Protein AF-A0A6A6HI41-F1 (afdb_monomer_lite)

pLDDT: mean 92.35, std 11.62, range [50.59, 98.5]

Foldseek 3Di:
DQADEQDPPQCPHDHPDDASLVCLLVVQCCQAPPNDPVHDTYAYEYEYDDDALVSQVSSVVSPHPYYDDDPCQVVLCVPPNPVSNVVSVVVRVVRNVVVVVVD

InterPro domains:
  IPR000262 FMN-dependent dehydrogenase [PF01070] (1-103)
  IPR008259 FMN-dependent alpha-hydroxy acid dehydrogenase, active site [PS00557] (7-13)
  IPR013785 Aldolase-type TIM barrel [G3DSA:3.20.20.70] (1-103)
  IPR037396 FMN hydroxy acid dehydrogenase domain [PS51349] (1-103)

Structure (mmCIF, N/CA/C/O backbone):
data_AF-A0A6A6HI41-F1
#
_entry.id   AF-A0A6A6HI41-F1
#
loop_
_atom_site.group_PDB
_atom_site.id
_atom_site.type_symbol
_atom_site.label_atom_id
_atom_site.label_alt_id
_atom_site.label_comp_id
_atom_site.label_asym_id
_atom_site.label_entity_id
_atom_site.label_seq_id
_atom_site.pdbx_PDB_ins_code
_atom_site.Cartn_x
_atom_site.Cartn_y
_atom_site.Cartn_z
_atom_site.occupancy
_atom_site.B_iso_or_equiv
_atom_site.auth_seq_id
_atom_site.auth_comp_id
_atom_site.auth_asym_id
_atom_site.auth_atom_id
_atom_site.pdbx_PDB_model_num
ATOM 1 N N . MET A 1 1 ? 7.697 -3.872 19.593 1.00 77.00 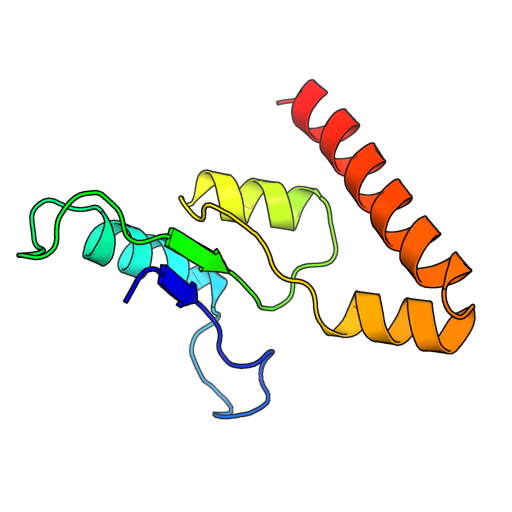1 MET A N 1
ATOM 2 C CA . MET A 1 1 ? 7.115 -4.270 18.296 1.00 77.00 1 MET A CA 1
ATOM 3 C C . MET A 1 1 ? 6.214 -3.131 17.932 1.00 77.00 1 MET A C 1
ATOM 5 O O . MET A 1 1 ? 5.294 -2.859 18.693 1.00 77.00 1 MET A O 1
ATOM 9 N N . ASP A 1 2 ? 6.536 -2.472 16.829 1.00 86.25 2 ASP A N 1
ATOM 10 C CA . ASP A 1 2 ? 6.094 -1.092 16.600 1.00 86.25 2 ASP A CA 1
ATOM 11 C C . ASP A 1 2 ? 5.067 -1.011 15.464 1.00 86.25 2 ASP A C 1
ATOM 13 O O . ASP A 1 2 ? 4.416 0.009 15.264 1.00 86.25 2 ASP A O 1
ATOM 17 N N . GLY A 1 3 ? 4.875 -2.115 14.741 1.00 89.25 3 GLY A N 1
ATOM 18 C CA . GLY A 1 3 ? 3.903 -2.221 13.670 1.00 89.25 3 GLY A CA 1
ATOM 19 C C . GLY A 1 3 ? 3.784 -3.628 13.104 1.00 89.25 3 GLY A C 1
ATOM 20 O O . GLY A 1 3 ? 4.580 -4.514 13.422 1.00 89.25 3 GLY A O 1
ATOM 21 N N . ILE A 1 4 ? 2.783 -3.805 12.250 1.00 92.75 4 ILE A N 1
ATOM 22 C CA . ILE A 1 4 ? 2.519 -5.002 11.454 1.00 92.75 4 ILE A CA 1
ATOM 23 C C . ILE A 1 4 ? 2.320 -4.619 9.988 1.00 92.75 4 ILE A C 1
ATOM 25 O O . ILE A 1 4 ? 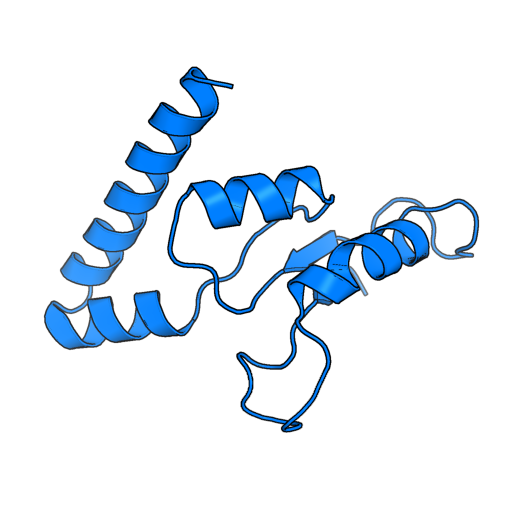1.873 -3.515 9.681 1.00 92.75 4 ILE A O 1
ATOM 29 N N . VAL A 1 5 ? 2.614 -5.554 9.086 1.00 97.19 5 VAL A N 1
ATOM 30 C CA . VAL A 1 5 ? 2.260 -5.447 7.668 1.00 97.19 5 VAL A CA 1
ATOM 31 C C . VAL A 1 5 ? 1.202 -6.502 7.367 1.00 97.19 5 VAL A C 1
ATOM 33 O O . VAL A 1 5 ? 1.457 -7.693 7.546 1.00 97.19 5 VAL A O 1
ATOM 36 N N . VAL A 1 6 ? 0.026 -6.083 6.905 1.00 97.69 6 VAL A N 1
ATOM 37 C CA . VAL A 1 6 ? -0.996 -6.997 6.384 1.00 97.69 6 VAL A CA 1
ATOM 38 C C . VAL A 1 6 ? -0.578 -7.399 4.975 1.00 97.69 6 VAL A C 1
ATOM 40 O O . VAL A 1 6 ? -0.603 -6.579 4.061 1.00 97.69 6 VAL A O 1
ATOM 43 N N . SER A 1 7 ? -0.118 -8.642 4.826 1.00 98.31 7 SER A N 1
ATOM 44 C CA . SER A 1 7 ? 0.499 -9.149 3.599 1.00 98.31 7 SER A CA 1
ATOM 45 C C . SER A 1 7 ? 0.385 -10.669 3.512 1.00 98.31 7 SER A C 1
ATOM 47 O O . SER A 1 7 ? 0.512 -11.371 4.512 1.00 98.31 7 SER A O 1
ATOM 49 N N . ASN A 1 8 ? 0.227 -11.187 2.295 1.00 97.38 8 ASN A N 1
ATOM 50 C CA . ASN A 1 8 ? 0.449 -12.598 1.956 1.00 97.38 8 ASN A CA 1
ATOM 51 C C . ASN A 1 8 ? 1.702 -12.786 1.069 1.00 97.38 8 ASN A C 1
ATOM 53 O O . ASN A 1 8 ? 1.810 -13.731 0.281 1.00 97.38 8 ASN A O 1
ATOM 57 N N . HIS A 1 9 ? 2.653 -11.853 1.183 1.00 97.81 9 HIS A N 1
ATOM 58 C CA . HIS A 1 9 ? 3.888 -11.771 0.406 1.00 97.81 9 HIS A CA 1
ATOM 59 C C . HIS A 1 9 ? 3.648 -11.630 -1.106 1.00 97.81 9 HIS A C 1
ATOM 61 O O . HIS A 1 9 ? 4.360 -12.201 -1.938 1.00 97.81 9 HIS A O 1
ATOM 67 N N . GLY A 1 10 ? 2.593 -10.901 -1.476 1.00 96.06 10 GLY A N 1
ATOM 68 C CA . GLY A 1 10 ? 2.177 -10.735 -2.866 1.00 96.06 10 GLY A CA 1
ATOM 69 C C . GLY A 1 10 ? 1.731 -12.038 -3.537 1.00 96.06 10 GLY A C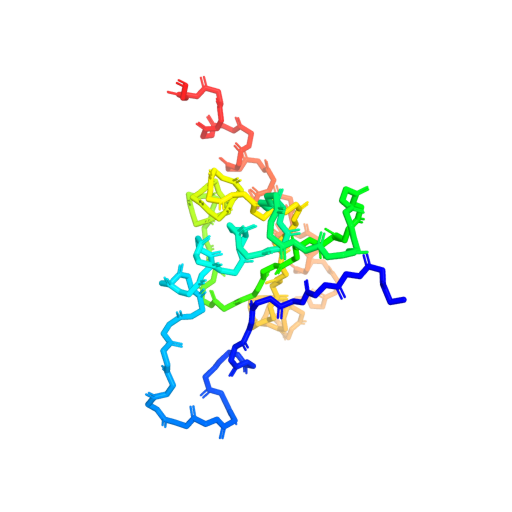 1
ATOM 70 O O . GLY A 1 10 ? 1.949 -12.179 -4.744 1.00 96.06 10 GLY A O 1
ATOM 71 N N . GLY A 1 11 ? 1.143 -12.958 -2.765 1.00 96.88 11 GLY A N 1
ATOM 72 C CA . GLY A 1 11 ? 0.631 -14.253 -3.221 1.00 96.88 11 GLY A CA 1
ATOM 73 C C . GLY A 1 11 ? 1.719 -15.296 -3.485 1.00 96.88 11 GLY A C 1
ATOM 74 O O . GLY A 1 11 ? 1.585 -16.095 -4.403 1.00 96.88 11 GLY A O 1
ATOM 75 N N . ARG A 1 12 ? 2.842 -15.244 -2.755 1.00 97.31 12 ARG A N 1
ATOM 76 C CA . ARG A 1 12 ? 4.043 -16.057 -3.049 1.00 97.31 12 ARG A CA 1
ATOM 77 C C . ARG A 1 12 ? 4.433 -17.051 -1.957 1.00 97.31 12 ARG A C 1
ATOM 79 O O . ARG A 1 12 ? 5.437 -17.735 -2.120 1.00 97.31 12 ARG A O 1
ATOM 86 N N . GLN A 1 13 ? 3.704 -17.086 -0.844 1.00 97.00 13 GLN A N 1
ATOM 87 C CA . GLN A 1 13 ? 4.015 -17.969 0.286 1.00 97.00 13 GLN A CA 1
ATOM 88 C C . GLN A 1 13 ? 2.977 -19.083 0.408 1.00 97.00 13 GLN A C 1
ATOM 90 O O . GLN A 1 13 ? 3.274 -20.231 0.100 1.00 97.00 13 GLN A O 1
ATOM 95 N N . VAL A 1 14 ? 1.749 -18.743 0.801 1.00 97.25 14 VAL A N 1
ATOM 96 C CA . VAL A 1 14 ? 0.640 -19.700 0.893 1.00 97.25 14 VAL A CA 1
ATOM 97 C C . VAL A 1 14 ? -0.330 -19.424 -0.248 1.00 97.25 14 VAL A C 1
ATOM 99 O O . VAL A 1 14 ? -0.980 -18.379 -0.269 1.00 97.25 14 VAL A O 1
ATOM 102 N N . ASP A 1 15 ? -0.398 -20.346 -1.206 1.00 96.62 15 ASP A N 1
ATOM 103 C CA . ASP A 1 15 ? -1.374 -20.274 -2.292 1.00 96.62 15 ASP A CA 1
ATOM 104 C C . ASP A 1 15 ? -2.792 -20.532 -1.758 1.00 96.62 15 ASP A C 1
ATOM 106 O O . ASP A 1 15 ? -2.990 -21.343 -0.851 1.00 96.62 15 ASP A O 1
ATOM 110 N N . GLY A 1 16 ? -3.772 -19.790 -2.274 1.00 95.38 16 GLY A N 1
ATOM 111 C CA . GLY A 1 16 ? -5.140 -19.782 -1.744 1.00 95.38 16 GLY A CA 1
ATOM 112 C C . GLY A 1 16 ? -5.325 -19.053 -0.403 1.00 95.38 16 GLY A C 1
ATOM 113 O O . GLY A 1 16 ? -6.404 -19.135 0.181 1.00 95.38 16 GLY A O 1
ATOM 114 N N . ALA A 1 17 ? -4.313 -18.332 0.098 1.00 96.50 17 ALA A N 1
ATOM 115 C CA . ALA A 1 17 ? -4.489 -17.442 1.246 1.00 96.50 17 ALA A CA 1
ATOM 116 C C . ALA A 1 17 ? -5.527 -16.343 0.954 1.00 96.50 17 ALA A C 1
ATOM 118 O O . ALA A 1 17 ? -5.670 -15.897 -0.186 1.00 96.50 17 ALA A O 1
ATOM 119 N N . ILE A 1 18 ? -6.204 -15.864 2.005 1.00 96.81 18 ILE A N 1
ATOM 120 C CA . ILE A 1 18 ? -7.125 -14.725 1.911 1.00 96.81 18 ILE A CA 1
ATOM 121 C C . ILE A 1 18 ? -6.431 -13.508 1.278 1.00 96.81 18 ILE A C 1
ATOM 123 O O . ILE A 1 18 ? -5.228 -13.274 1.472 1.00 96.81 18 ILE A O 1
ATOM 127 N N . GLY A 1 19 ? -7.191 -12.730 0.504 1.00 96.94 19 GLY A N 1
ATOM 128 C CA . GLY A 1 19 ? -6.724 -11.458 -0.023 1.00 96.94 19 GLY A CA 1
ATOM 129 C C . GLY A 1 19 ? -6.326 -10.532 1.122 1.00 96.94 19 GLY A C 1
ATOM 130 O O . GLY A 1 19 ? -7.081 -10.340 2.072 1.00 96.94 19 GLY A O 1
ATOM 131 N N . SER A 1 20 ? -5.133 -9.937 1.048 1.00 97.81 20 SER A N 1
ATOM 132 C CA . SER A 1 20 ? -4.656 -9.058 2.123 1.00 97.81 20 SER A CA 1
ATOM 133 C C . SER A 1 20 ? -5.611 -7.887 2.370 1.00 97.81 20 SER A C 1
ATOM 135 O O . SER A 1 20 ? -5.776 -7.487 3.518 1.00 97.81 20 SER A O 1
ATOM 137 N N . LEU A 1 21 ? -6.265 -7.363 1.322 1.00 97.69 21 LEU A N 1
ATOM 138 C CA . LEU A 1 21 ? -7.244 -6.274 1.445 1.00 97.69 21 LEU A CA 1
ATOM 139 C C . LEU A 1 21 ? -8.511 -6.718 2.183 1.00 97.69 21 LEU A C 1
ATOM 141 O O . LEU A 1 21 ? -9.019 -5.959 2.999 1.00 97.69 21 LEU A O 1
ATOM 145 N N . ASP A 1 22 ? -8.977 -7.946 1.945 1.00 97.31 22 ASP A N 1
ATOM 146 C CA . ASP A 1 22 ? -10.162 -8.501 2.612 1.00 97.31 22 ASP A CA 1
ATOM 147 C C . ASP A 1 22 ? -9.921 -8.678 4.118 1.00 97.31 22 ASP A C 1
ATOM 149 O O . ASP A 1 22 ? -10.824 -8.489 4.927 1.00 97.31 22 ASP A O 1
ATOM 153 N N . MET A 1 23 ? -8.681 -9.000 4.498 1.00 96.94 23 MET A N 1
ATOM 154 C CA . MET A 1 23 ? -8.275 -9.193 5.892 1.00 96.94 23 MET A CA 1
ATOM 155 C C . MET A 1 23 ? -7.954 -7.876 6.624 1.00 96.94 23 MET A C 1
ATOM 157 O O . MET A 1 23 ? -7.937 -7.832 7.855 1.00 96.94 23 MET A O 1
ATOM 161 N N . LEU A 1 24 ? -7.676 -6.794 5.888 1.00 96.75 24 LEU A N 1
ATOM 162 C CA . LEU A 1 24 ? -7.212 -5.527 6.457 1.00 96.75 24 LEU A CA 1
ATOM 163 C C . LEU A 1 24 ? -8.172 -4.936 7.510 1.00 96.75 24 LEU A C 1
ATOM 165 O O . LEU A 1 24 ? -7.674 -4.598 8.585 1.00 96.75 24 LEU A O 1
ATOM 169 N N . PRO A 1 25 ? -9.500 -4.834 7.284 1.00 94.62 25 PRO A N 1
ATOM 170 C CA . PRO A 1 25 ? -10.408 -4.222 8.256 1.00 94.62 25 PRO A CA 1
ATOM 171 C C . PRO A 1 25 ? -10.428 -4.970 9.589 1.00 94.62 25 PRO A C 1
ATOM 173 O O . PRO A 1 25 ? -10.297 -4.358 10.643 1.00 94.62 25 PRO A O 1
ATOM 176 N N . GLU A 1 26 ? -10.491 -6.303 9.552 1.00 93.81 26 GLU A N 1
ATOM 177 C CA . GLU A 1 26 ? -10.498 -7.127 10.763 1.00 93.81 26 GLU A CA 1
ATOM 178 C C . GLU A 1 26 ? -9.169 -7.019 11.528 1.00 93.81 26 GLU A C 1
ATOM 180 O O . GLU A 1 26 ? -9.158 -6.954 12.758 1.00 93.81 26 GLU A O 1
ATOM 185 N N . VAL A 1 27 ? -8.037 -6.928 10.820 1.00 92.31 27 VAL A N 1
ATOM 186 C CA . VAL A 1 27 ? -6.739 -6.684 11.461 1.00 92.31 27 VAL A CA 1
ATOM 187 C C . VAL A 1 27 ? -6.684 -5.294 12.097 1.00 92.31 27 VAL A C 1
ATOM 189 O O . VAL A 1 27 ? -6.214 -5.165 13.226 1.00 92.31 27 VAL A O 1
ATOM 192 N N . VAL A 1 28 ? -7.167 -4.260 11.407 1.00 91.50 28 VAL A N 1
ATOM 193 C CA . VAL A 1 28 ? -7.218 -2.890 11.936 1.00 91.50 28 VAL A CA 1
ATOM 194 C C . VAL A 1 28 ? -8.101 -2.824 13.179 1.00 91.50 28 VAL A C 1
ATOM 196 O O . VAL A 1 28 ? -7.653 -2.294 14.196 1.00 91.50 28 VAL A O 1
ATOM 199 N N . ASP A 1 29 ? -9.296 -3.412 13.140 1.00 89.56 29 ASP A N 1
ATOM 200 C CA . ASP A 1 29 ? -10.218 -3.482 14.278 1.00 89.56 29 ASP A CA 1
ATOM 201 C C . ASP A 1 29 ? -9.608 -4.245 15.455 1.00 89.56 29 ASP A C 1
ATOM 203 O O . ASP A 1 29 ? -9.755 -3.850 16.614 1.00 89.56 29 ASP A O 1
ATOM 207 N N . CYS A 1 30 ? -8.883 -5.329 15.170 1.00 87.62 30 CYS A N 1
ATOM 208 C CA . CYS A 1 30 ? -8.183 -6.099 16.186 1.00 87.62 30 CYS A CA 1
ATOM 209 C C . CYS A 1 30 ? -7.050 -5.292 16.827 1.00 87.62 30 CYS A C 1
ATOM 211 O O . CYS A 1 30 ? -6.907 -5.343 18.041 1.00 87.62 30 CYS A O 1
ATOM 213 N N . VAL A 1 31 ? -6.267 -4.538 16.049 1.00 84.06 31 VAL A N 1
ATOM 214 C CA . VAL A 1 31 ? -5.090 -3.797 16.539 1.00 84.06 31 VAL A CA 1
ATOM 215 C C . VAL A 1 31 ? -5.459 -2.477 17.215 1.00 84.06 31 VAL A C 1
ATOM 217 O O . VAL A 1 31 ? -4.874 -2.144 18.245 1.00 84.06 31 VAL A O 1
ATOM 220 N N . LYS A 1 32 ? -6.402 -1.722 16.644 1.00 75.44 32 LYS A N 1
ATOM 221 C CA . LYS A 1 32 ? -6.793 -0.380 17.109 1.00 75.44 32 LYS A CA 1
ATOM 222 C C . LYS A 1 32 ? -8.033 -0.381 18.002 1.00 75.44 32 LYS A C 1
ATOM 224 O O . LYS A 1 32 ? -8.318 0.625 18.642 1.00 75.44 32 LYS A O 1
ATOM 229 N N . GLY A 1 33 ? -8.792 -1.474 18.034 1.00 67.69 33 GLY A N 1
ATOM 230 C CA . GLY A 1 33 ? -9.977 -1.588 18.873 1.00 67.69 33 GLY A CA 1
ATOM 231 C C . GLY A 1 33 ? -9.648 -1.767 20.363 1.00 67.69 33 GLY A C 1
ATOM 232 O O . GLY A 1 33 ? -8.538 -2.161 20.728 1.00 67.69 33 GLY A O 1
ATOM 233 N N . PRO A 1 34 ? -10.646 -1.596 21.250 1.00 58.06 34 PRO A N 1
ATOM 234 C CA . PRO A 1 34 ? -10.495 -1.673 22.713 1.00 58.06 34 PRO A CA 1
ATOM 235 C C . PRO A 1 34 ? -10.118 -3.071 23.243 1.00 58.06 34 PRO A C 1
ATOM 237 O O . PRO A 1 34 ? -10.061 -3.288 24.450 1.00 58.06 34 PRO A O 1
ATOM 240 N N . LYS A 1 35 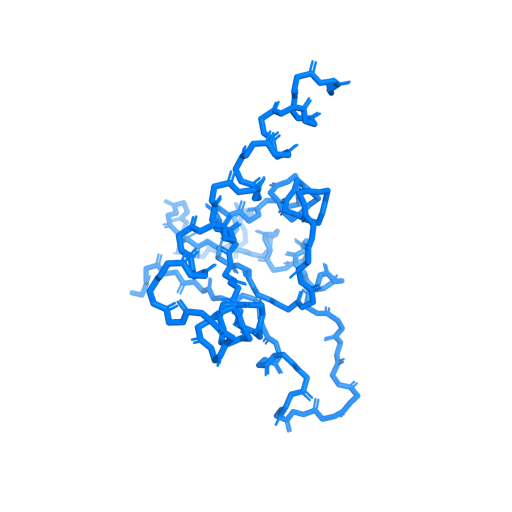? -9.911 -4.048 22.352 1.00 50.59 35 LYS A N 1
ATOM 241 C CA . LYS A 1 35 ? -9.673 -5.459 22.673 1.00 50.59 35 LYS A CA 1
ATOM 242 C C . LYS A 1 35 ? -8.196 -5.812 22.861 1.00 50.59 35 LYS A C 1
ATOM 244 O O . LYS A 1 35 ? -7.910 -6.956 23.212 1.00 50.59 35 LYS A O 1
ATOM 249 N N . THR A 1 36 ? -7.258 -4.882 22.662 1.00 54.25 36 THR A N 1
ATOM 250 C CA . THR A 1 36 ? -5.835 -5.158 22.915 1.00 54.25 36 THR A CA 1
ATOM 251 C C . THR A 1 36 ? -5.376 -4.638 24.274 1.00 54.25 36 THR A C 1
ATOM 253 O O . THR A 1 36 ? -5.677 -3.525 24.686 1.00 54.25 36 THR A O 1
ATOM 256 N N . MET A 1 37 ? -4.551 -5.440 24.951 1.00 52.22 37 MET A N 1
ATOM 257 C CA . MET A 1 37 ? -3.752 -5.025 26.117 1.00 52.22 37 MET A CA 1
ATOM 258 C C . MET A 1 37 ? -2.532 -4.157 25.719 1.00 52.22 37 MET A C 1
ATOM 260 O O . MET A 1 37 ? -1.696 -3.848 26.564 1.00 52.22 37 MET A O 1
ATOM 264 N N . ARG A 1 38 ? -2.371 -3.827 24.426 1.00 54.06 38 ARG A N 1
ATOM 265 C CA . ARG A 1 38 ? -1.202 -3.144 23.831 1.00 54.06 38 ARG A CA 1
ATOM 266 C C . ARG A 1 38 ? -1.615 -1.884 23.055 1.00 54.06 38 ARG A C 1
ATOM 268 O O . ARG A 1 38 ? -1.067 -1.629 21.988 1.00 54.06 38 ARG A O 1
ATOM 275 N N . GLY A 1 39 ? -2.594 -1.168 23.611 1.00 52.28 39 GLY A N 1
ATOM 276 C CA . GLY A 1 39 ? -3.276 -0.004 23.049 1.00 52.28 39 GLY A CA 1
ATOM 277 C C . GLY A 1 39 ? -2.427 0.955 22.211 1.00 52.28 39 GLY A C 1
ATOM 278 O O . GLY A 1 39 ? -1.235 1.146 22.436 1.00 52.28 39 GLY A O 1
ATOM 279 N N . ASP A 1 40 ? -3.122 1.580 21.267 1.00 59.97 40 ASP A N 1
ATOM 280 C CA . ASP A 1 40 ? -2.898 2.953 20.827 1.00 59.97 40 ASP A CA 1
ATOM 281 C C . ASP A 1 40 ? -1.455 3.249 20.376 1.00 59.97 40 ASP A C 1
ATOM 283 O O . ASP A 1 40 ? -0.770 4.101 20.935 1.00 59.97 40 ASP A O 1
ATOM 287 N N . GLY A 1 41 ? -0.955 2.545 19.352 1.00 68.94 41 GLY A N 1
ATOM 288 C CA . GLY A 1 41 ? 0.361 2.900 18.799 1.00 68.94 41 GLY A CA 1
ATOM 289 C C . GLY A 1 41 ? 0.978 1.981 17.752 1.00 68.94 41 GLY A C 1
ATOM 290 O O . GLY A 1 41 ? 1.928 2.401 17.094 1.00 68.94 41 GLY A O 1
ATOM 291 N N . LEU A 1 42 ? 0.471 0.759 17.552 1.00 85.50 42 LEU A N 1
ATOM 292 C CA . LEU A 1 42 ? 1.013 -0.105 16.501 1.00 85.50 42 LEU A CA 1
ATOM 293 C C . LEU A 1 42 ? 0.674 0.444 15.111 1.00 85.50 42 LEU A C 1
ATOM 295 O O . LEU A 1 42 ? -0.492 0.642 14.768 1.00 85.50 42 LEU A O 1
ATOM 299 N N . LEU A 1 43 ? 1.709 0.630 14.29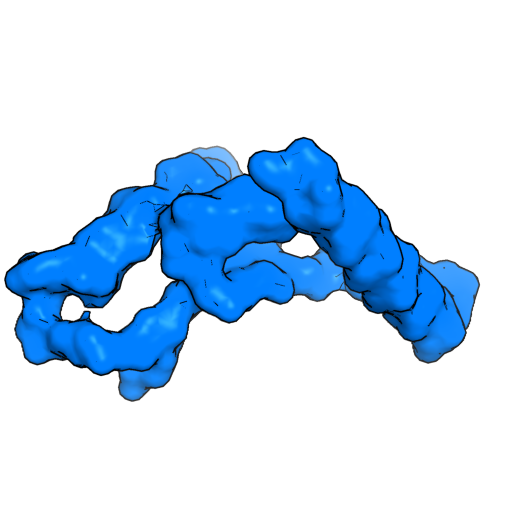5 1.00 89.38 43 LEU A N 1
ATOM 300 C CA . LEU A 1 43 ? 1.573 0.985 12.891 1.00 89.38 43 LEU A CA 1
ATOM 301 C C . LEU A 1 43 ? 0.976 -0.193 12.112 1.00 89.38 43 LEU A C 1
ATOM 303 O O . LEU A 1 43 ? 1.534 -1.289 12.122 1.00 89.38 43 LEU A O 1
ATOM 307 N N . VAL A 1 44 ? -0.125 0.029 11.400 1.00 93.69 44 VAL A N 1
ATOM 308 C CA . VAL A 1 44 ? -0.658 -0.951 10.445 1.00 93.69 44 VAL A CA 1
ATOM 309 C C . VAL A 1 44 ? -0.258 -0.530 9.039 1.00 93.69 44 VAL A C 1
ATOM 311 O O . VAL A 1 44 ? -0.747 0.470 8.522 1.00 93.69 44 VAL A O 1
ATOM 314 N N . LEU A 1 45 ? 0.641 -1.287 8.421 1.00 97.19 45 LEU A N 1
ATOM 315 C CA . LEU A 1 45 ? 1.023 -1.145 7.019 1.00 97.19 45 LEU A CA 1
ATOM 316 C C . LEU A 1 45 ? 0.335 -2.214 6.172 1.00 97.19 45 LEU A C 1
ATOM 318 O O . LEU A 1 45 ? -0.095 -3.250 6.681 1.00 97.19 45 LEU A O 1
ATOM 322 N N . PHE A 1 46 ? 0.269 -1.983 4.867 1.00 98.44 46 PHE A N 1
ATOM 323 C CA . PHE A 1 46 ? -0.385 -2.881 3.924 1.00 98.44 46 PHE A CA 1
ATOM 324 C C . PHE A 1 46 ? 0.492 -3.159 2.705 1.00 98.44 46 PHE A C 1
ATOM 326 O O . PHE A 1 46 ? 1.094 -2.234 2.161 1.00 98.44 46 PHE A O 1
ATOM 333 N N . ASP A 1 47 ? 0.506 -4.405 2.228 1.00 98.00 47 ASP A N 1
ATOM 334 C CA . ASP A 1 47 ? 0.953 -4.736 0.876 1.00 98.00 47 ASP A CA 1
ATOM 335 C C . ASP A 1 47 ? 0.006 -5.735 0.195 1.00 98.00 47 ASP A C 1
ATOM 337 O O . ASP A 1 47 ? -0.821 -6.389 0.830 1.00 98.00 47 ASP A O 1
ATOM 341 N N . GLY A 1 48 ? 0.149 -5.853 -1.125 1.00 95.62 48 GLY A N 1
ATOM 342 C CA . GLY A 1 48 ? -0.573 -6.841 -1.921 1.00 95.62 48 GLY A CA 1
ATOM 343 C C . GLY A 1 48 ? -1.426 -6.186 -2.997 1.00 95.62 48 GLY A C 1
ATOM 344 O O . GLY A 1 48 ? -2.351 -5.436 -2.725 1.00 95.62 48 GLY A O 1
ATOM 345 N N . GLY A 1 49 ? -1.106 -6.462 -4.261 1.00 95.94 49 GLY A N 1
ATOM 346 C CA . GLY A 1 49 ? -1.980 -6.098 -5.384 1.00 95.94 49 GLY A CA 1
ATOM 347 C C . GLY A 1 49 ? -2.105 -4.609 -5.742 1.00 95.94 49 GLY A C 1
ATOM 348 O O . GLY A 1 49 ? -2.566 -4.350 -6.839 1.00 95.94 49 GLY A O 1
ATOM 349 N N . VAL A 1 50 ? -1.622 -3.661 -4.932 1.00 97.69 50 VAL A N 1
ATOM 350 C CA . VAL A 1 50 ? -1.722 -2.202 -5.184 1.00 97.69 50 VAL A CA 1
ATOM 351 C C . VAL A 1 50 ? -1.069 -1.787 -6.503 1.00 97.69 50 VAL A C 1
ATOM 353 O O . VAL A 1 50 ? 0.133 -2.014 -6.687 1.00 97.69 50 VAL A O 1
ATOM 356 N N . ARG A 1 51 ? -1.833 -1.199 -7.429 1.00 96.56 51 ARG A N 1
ATOM 357 C CA . ARG A 1 51 ? -1.324 -0.716 -8.729 1.00 96.56 51 ARG A CA 1
ATOM 358 C C . ARG A 1 51 ? -1.682 0.728 -9.032 1.00 96.56 51 ARG A C 1
ATOM 360 O O . ARG A 1 51 ? -0.973 1.333 -9.826 1.00 96.56 51 ARG A O 1
ATOM 367 N N . THR A 1 52 ? -2.739 1.238 -8.419 1.00 97.06 52 THR A N 1
ATOM 368 C CA . THR A 1 52 ? -3.293 2.564 -8.692 1.00 97.06 52 THR A CA 1
ATOM 369 C C . THR A 1 52 ? -3.439 3.370 -7.408 1.00 97.06 52 THR A C 1
ATOM 371 O O . THR A 1 52 ? -3.439 2.835 -6.297 1.00 97.06 52 THR A O 1
ATOM 374 N N . GLU A 1 53 ? -3.603 4.670 -7.569 1.00 97.44 53 GLU A N 1
ATOM 375 C CA . GLU A 1 53 ? -3.979 5.626 -6.542 1.00 97.44 53 GLU A CA 1
ATOM 376 C C . GLU A 1 53 ? -5.284 5.258 -5.826 1.00 97.44 53 GLU A C 1
ATOM 378 O O . GLU A 1 53 ? -5.364 5.357 -4.603 1.00 97.44 53 GLU A O 1
ATOM 383 N N . VAL A 1 54 ? -6.285 4.746 -6.548 1.00 97.69 54 VAL A N 1
ATOM 384 C CA . VAL A 1 54 ? -7.561 4.331 -5.947 1.00 97.69 54 VAL A CA 1
ATOM 385 C C . VAL A 1 54 ? -7.374 3.120 -5.029 1.00 97.69 54 VAL A C 1
ATOM 387 O O . VAL A 1 54 ? -8.056 3.013 -4.007 1.00 97.69 54 VAL A O 1
ATOM 390 N N . ASP A 1 55 ? -6.438 2.217 -5.340 1.00 98.12 55 ASP A N 1
ATOM 391 C CA . ASP A 1 55 ? -6.082 1.121 -4.431 1.00 98.12 55 ASP A CA 1
ATOM 392 C C . ASP A 1 55 ? -5.477 1.666 -3.130 1.00 98.12 55 ASP A C 1
ATOM 394 O O . ASP A 1 55 ? -5.854 1.225 -2.043 1.00 98.12 55 ASP A O 1
ATOM 398 N N . ILE A 1 56 ? -4.577 2.652 -3.236 1.00 98.06 56 ILE A N 1
ATOM 399 C CA . ILE A 1 56 ? -3.957 3.322 -2.084 1.00 98.06 56 ILE A CA 1
ATOM 400 C C . ILE A 1 56 ? -5.033 3.990 -1.225 1.00 98.06 56 ILE A C 1
ATOM 402 O O . ILE A 1 56 ? -5.079 3.756 -0.019 1.00 98.06 56 ILE A O 1
ATOM 406 N N . ILE A 1 57 ? -5.934 4.762 -1.839 1.00 98.19 57 ILE A N 1
ATOM 407 C CA . ILE A 1 57 ? -7.033 5.445 -1.146 1.00 98.19 57 ILE A CA 1
ATOM 408 C C . ILE A 1 57 ? -7.889 4.441 -0.373 1.00 98.19 57 ILE A C 1
ATOM 410 O O . ILE A 1 57 ? -8.100 4.618 0.824 1.00 98.19 57 ILE A O 1
ATOM 414 N N . LYS A 1 58 ? -8.337 3.353 -1.017 1.00 97.88 58 LYS A N 1
ATOM 415 C CA . LYS A 1 58 ? -9.143 2.312 -0.357 1.00 97.88 58 LYS A CA 1
ATOM 416 C C . LYS A 1 58 ? -8.426 1.740 0.861 1.00 97.88 58 LYS A C 1
ATOM 418 O O . LYS A 1 58 ? -9.017 1.651 1.931 1.00 97.88 58 LYS A O 1
ATOM 423 N N . VAL A 1 59 ? -7.152 1.386 0.715 1.00 98.00 59 VAL A N 1
ATOM 424 C CA . VAL A 1 59 ? -6.333 0.830 1.801 1.00 98.00 59 VAL A CA 1
ATOM 425 C C . VAL A 1 59 ? -6.223 1.800 2.983 1.00 98.00 59 VAL A C 1
ATOM 427 O O . VAL A 1 59 ? -6.383 1.387 4.133 1.00 98.00 59 VAL A O 1
ATOM 430 N N . LEU A 1 60 ? -5.990 3.088 2.716 1.00 96.25 60 LEU A N 1
ATOM 431 C CA . LEU A 1 60 ? -5.914 4.119 3.755 1.00 96.25 60 LEU A CA 1
ATOM 432 C C . LEU A 1 60 ? -7.271 4.338 4.439 1.00 96.25 60 LEU A C 1
ATOM 434 O O . LEU A 1 60 ? -7.337 4.393 5.666 1.00 96.25 60 LEU A O 1
ATOM 438 N N . CYS A 1 61 ? -8.365 4.388 3.672 1.00 96.12 61 CYS A N 1
ATOM 439 C CA . CYS A 1 61 ? -9.725 4.495 4.209 1.00 96.12 61 CYS A CA 1
ATOM 440 C C . CYS A 1 61 ? -10.115 3.296 5.086 1.00 96.12 61 CYS A C 1
ATOM 442 O O . CYS A 1 61 ? -10.871 3.462 6.039 1.00 96.12 61 CYS A O 1
ATOM 444 N N . LEU A 1 62 ? -9.577 2.105 4.807 1.00 95.88 62 LEU A N 1
ATOM 445 C CA . LEU A 1 62 ? -9.752 0.905 5.634 1.00 95.88 62 LEU A CA 1
ATOM 446 C C . LEU A 1 62 ? -8.849 0.885 6.881 1.00 95.88 62 LEU A C 1
ATOM 448 O O . LEU A 1 62 ? -8.859 -0.081 7.639 1.00 95.88 62 LEU A O 1
ATOM 452 N N . GLY A 1 63 ? -8.087 1.954 7.124 1.00 92.94 63 GLY A N 1
ATOM 453 C CA . GLY A 1 63 ? -7.389 2.195 8.383 1.00 92.94 63 GLY A CA 1
ATOM 454 C C . GLY A 1 63 ? -5.923 1.769 8.415 1.00 92.94 63 GLY A C 1
ATOM 455 O O . GLY A 1 63 ? -5.306 1.849 9.486 1.00 92.94 63 GLY A O 1
ATOM 456 N N . ALA A 1 64 ? -5.335 1.376 7.281 1.00 95.50 64 ALA A N 1
ATOM 457 C CA . ALA A 1 64 ? -3.881 1.302 7.163 1.00 95.50 64 ALA A CA 1
ATOM 458 C C . ALA A 1 64 ? -3.256 2.708 7.244 1.00 95.50 64 ALA A C 1
ATOM 460 O O . ALA A 1 64 ? -3.853 3.706 6.854 1.00 95.50 64 ALA A O 1
ATOM 461 N N . GLN A 1 65 ? -2.029 2.788 7.747 1.00 94.44 65 GLN A N 1
ATOM 462 C CA . GLN A 1 65 ? -1.251 4.025 7.897 1.00 94.44 65 GLN A CA 1
ATOM 463 C C . GLN A 1 65 ? -0.172 4.182 6.820 1.00 94.44 65 GLN A C 1
ATOM 465 O O . GLN A 1 65 ? 0.501 5.206 6.763 1.00 94.44 65 GLN A O 1
ATOM 470 N N . GLY A 1 66 ? 0.011 3.172 5.972 1.00 95.38 66 GLY A N 1
ATOM 471 C CA . GLY A 1 66 ? 0.949 3.221 4.863 1.00 95.38 66 GLY A CA 1
ATOM 472 C C . GLY A 1 66 ? 0.800 2.016 3.948 1.00 95.38 66 GLY A C 1
ATOM 473 O O . GLY A 1 66 ? 0.343 0.948 4.362 1.00 95.38 66 GLY A O 1
ATOM 474 N N . VAL A 1 67 ? 1.196 2.211 2.694 1.00 97.69 67 VAL A N 1
ATOM 475 C CA . VAL A 1 67 ? 1.040 1.237 1.615 1.00 97.69 67 VAL A CA 1
ATOM 476 C C . VAL A 1 67 ? 2.408 0.917 1.026 1.00 97.69 67 VAL A C 1
ATOM 478 O O . VAL A 1 67 ? 3.175 1.819 0.701 1.00 97.69 67 VAL A O 1
ATOM 481 N N . LEU A 1 68 ? 2.722 -0.370 0.901 1.00 97.62 68 LEU A N 1
ATOM 482 C CA . LEU A 1 68 ? 3.990 -0.871 0.387 1.00 97.62 68 LEU A CA 1
ATOM 483 C C . LEU A 1 68 ? 3.785 -1.472 -1.007 1.00 97.62 68 LEU A C 1
ATOM 485 O O . LEU A 1 68 ? 2.850 -2.239 -1.254 1.00 97.62 68 LEU A O 1
ATOM 489 N N . MET A 1 69 ? 4.693 -1.151 -1.927 1.00 96.44 69 MET A N 1
ATOM 490 C CA . MET A 1 69 ? 4.634 -1.609 -3.314 1.00 96.44 69 MET A CA 1
ATOM 491 C C . MET A 1 69 ? 5.869 -2.428 -3.672 1.00 96.44 69 MET A C 1
ATOM 493 O O . MET A 1 69 ? 6.995 -1.960 -3.563 1.00 96.44 69 MET A O 1
ATOM 497 N N . GLY A 1 70 ? 5.644 -3.663 -4.128 1.00 96.44 70 GLY A N 1
ATOM 498 C CA . GLY A 1 70 ? 6.712 -4.575 -4.547 1.00 96.44 70 GLY A CA 1
ATOM 499 C C . GLY A 1 70 ? 6.934 -4.563 -6.059 1.00 96.44 70 GLY A C 1
ATOM 500 O O . GLY A 1 70 ? 7.777 -3.849 -6.582 1.00 96.44 70 GLY A O 1
ATOM 501 N N . ARG A 1 71 ? 6.164 -5.380 -6.786 1.00 97.50 71 ARG A N 1
ATOM 502 C CA . AR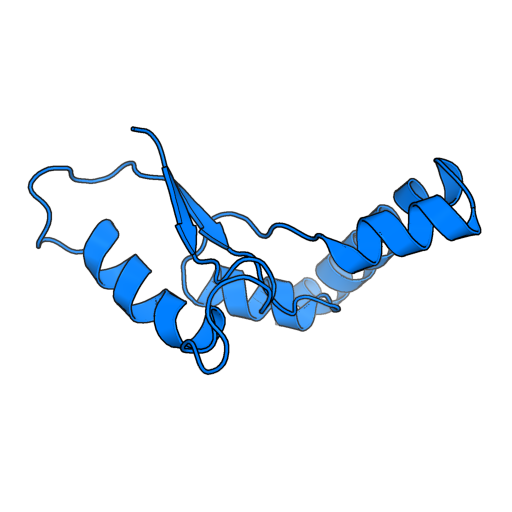G A 1 71 ? 6.363 -5.625 -8.227 1.00 97.50 71 ARG A CA 1
ATOM 503 C C . ARG A 1 71 ? 6.473 -4.361 -9.100 1.00 97.50 71 ARG A C 1
ATOM 505 O O . ARG A 1 71 ? 7.428 -4.313 -9.867 1.00 97.50 71 ARG A O 1
ATOM 512 N N . PRO A 1 72 ? 5.589 -3.347 -8.988 1.00 96.75 72 PRO A N 1
ATOM 513 C CA . PRO A 1 72 ? 5.716 -2.131 -9.795 1.00 96.75 72 PRO A CA 1
ATOM 514 C C . PRO A 1 72 ? 7.081 -1.453 -9.634 1.00 96.75 72 PRO A C 1
ATOM 516 O O . PRO A 1 72 ? 7.711 -1.125 -10.630 1.00 96.75 72 PRO A O 1
ATOM 519 N N . TRP A 1 73 ? 7.587 -1.363 -8.399 1.00 94.69 73 TRP A N 1
ATOM 520 C CA . TRP A 1 73 ? 8.910 -0.813 -8.103 1.00 94.69 73 TRP A CA 1
ATOM 521 C C . TRP A 1 73 ? 10.026 -1.548 -8.854 1.00 94.69 73 TRP A C 1
ATOM 523 O O . TRP A 1 73 ? 10.849 -0.935 -9.531 1.00 94.69 73 TRP A O 1
ATOM 533 N N . VAL A 1 74 ? 10.021 -2.883 -8.779 1.00 96.69 74 VAL A N 1
ATOM 534 C CA . VAL A 1 74 ? 11.023 -3.740 -9.433 1.00 96.69 74 VAL A CA 1
ATOM 535 C C . VAL A 1 74 ? 10.933 -3.651 -10.957 1.00 96.69 74 VAL A C 1
ATOM 537 O O . VAL A 1 74 ? 11.960 -3.655 -11.630 1.00 96.69 74 VAL A O 1
ATOM 540 N N . TYR A 1 75 ? 9.725 -3.561 -11.517 1.00 97.56 75 TYR A N 1
ATOM 541 C CA . TYR A 1 75 ? 9.532 -3.461 -12.965 1.00 97.56 75 TYR A CA 1
ATOM 542 C C . TYR A 1 75 ? 10.008 -2.121 -13.512 1.00 97.56 75 TYR A C 1
ATOM 544 O O . TYR A 1 75 ? 10.723 -2.094 -14.514 1.00 97.56 75 TYR A O 1
ATOM 552 N N . SER A 1 76 ? 9.685 -1.024 -12.830 1.00 97.94 76 SER A N 1
ATOM 553 C CA . SER A 1 76 ? 10.174 0.300 -13.205 1.00 97.94 76 SER A CA 1
ATOM 554 C C . SER A 1 76 ? 11.697 0.379 -13.111 1.00 97.94 76 SER A C 1
ATOM 556 O O . SER A 1 76 ? 12.340 0.867 -14.041 1.00 97.94 76 SER A O 1
ATOM 558 N N . PHE A 1 77 ? 12.283 -0.206 -12.060 1.00 97.81 77 PHE A N 1
ATOM 559 C CA . PHE A 1 77 ? 13.735 -0.327 -11.938 1.00 97.81 77 PHE A CA 1
ATOM 560 C C . PHE A 1 77 ? 14.364 -1.142 -13.070 1.00 97.81 77 PHE A C 1
ATOM 562 O O . PHE A 1 77 ? 15.354 -0.729 -13.664 1.00 97.81 77 PHE A O 1
ATOM 569 N N . GLY A 1 78 ? 13.791 -2.300 -13.398 1.00 98.25 78 GLY A N 1
ATOM 570 C CA . GLY A 1 78 ? 14.296 -3.144 -14.482 1.00 98.25 78 GLY A CA 1
ATOM 571 C C . GLY A 1 78 ? 14.188 -2.491 -15.863 1.00 98.25 78 GLY A C 1
ATOM 572 O O . GLY A 1 78 ? 14.976 -2.816 -16.745 1.00 98.25 78 GLY A O 1
ATOM 573 N N . THR A 1 79 ? 13.236 -1.573 -16.047 1.00 98.12 79 THR A N 1
ATOM 574 C CA . THR A 1 79 ? 12.980 -0.915 -17.336 1.00 98.12 79 THR A CA 1
ATOM 575 C C . THR A 1 79 ? 13.895 0.284 -17.566 1.00 98.12 79 THR A C 1
ATOM 577 O O . THR A 1 79 ? 14.459 0.420 -18.648 1.00 98.12 79 THR A O 1
ATOM 580 N N . ALA A 1 80 ? 14.041 1.155 -16.565 1.00 98.06 80 ALA A N 1
ATOM 581 C CA . ALA A 1 80 ? 14.757 2.424 -16.712 1.00 98.06 80 ALA A CA 1
ATOM 582 C C . ALA A 1 80 ? 15.598 2.786 -15.477 1.00 98.06 80 ALA A C 1
ATOM 584 O O . ALA A 1 80 ? 15.837 3.957 -15.204 1.00 98.06 80 ALA A O 1
ATOM 585 N N . GLY A 1 81 ? 16.034 1.792 -14.702 1.00 98.06 81 GLY A N 1
ATOM 586 C CA . GLY A 1 81 ? 16.900 2.004 -13.549 1.00 98.06 81 GLY A CA 1
ATOM 587 C C . GLY A 1 81 ? 16.275 2.918 -12.499 1.00 98.06 81 GLY A C 1
ATOM 588 O O . GLY A 1 81 ? 15.100 2.804 -12.145 1.00 98.06 81 GLY A O 1
ATOM 589 N N . LYS A 1 82 ? 17.085 3.830 -11.964 1.00 97.75 82 LYS A N 1
ATOM 590 C CA . LYS A 1 82 ? 16.650 4.762 -10.924 1.00 97.75 82 LYS A CA 1
ATOM 591 C C . LYS A 1 82 ? 15.579 5.720 -11.445 1.00 97.75 82 LYS A C 1
ATOM 593 O O . LYS A 1 82 ? 14.607 5.978 -10.741 1.00 97.75 82 LYS A O 1
ATOM 598 N N . GLU A 1 83 ? 15.742 6.195 -12.670 1.00 98.31 83 GLU A N 1
ATOM 599 C CA . GLU A 1 83 ? 14.854 7.143 -13.333 1.00 98.31 83 GLU A CA 1
ATOM 600 C C . GLU A 1 83 ? 13.440 6.564 -13.449 1.00 98.31 83 GLU A C 1
ATOM 602 O O . GLU A 1 83 ? 12.475 7.218 -13.061 1.00 98.31 83 GLU A O 1
ATOM 607 N N . GLY A 1 84 ? 13.320 5.293 -13.848 1.00 98.00 84 GLY A N 1
ATOM 608 C CA . GLY A 1 84 ? 12.027 4.606 -13.903 1.00 98.00 84 GLY A CA 1
ATOM 609 C C . GLY A 1 84 ? 11.329 4.514 -12.542 1.00 98.00 84 GLY A C 1
ATOM 610 O O . GLY A 1 84 ? 10.112 4.680 -12.454 1.00 98.00 84 GLY A O 1
ATOM 611 N N . MET A 1 85 ? 12.077 4.267 -11.460 1.00 96.94 85 MET A N 1
ATOM 612 C CA . MET A 1 85 ? 11.500 4.260 -10.106 1.00 96.94 85 MET A CA 1
ATOM 613 C C . MET A 1 85 ? 11.017 5.652 -9.688 1.00 96.94 85 MET A C 1
ATOM 615 O O . MET A 1 85 ? 9.945 5.776 -9.099 1.00 96.94 85 MET A O 1
ATOM 619 N N . GLU A 1 86 ? 11.787 6.699 -9.990 1.00 97.56 86 GLU A N 1
ATOM 620 C CA . GLU A 1 86 ? 11.387 8.076 -9.693 1.00 97.56 86 GLU A CA 1
ATOM 621 C C . GLU A 1 86 ? 10.128 8.481 -10.464 1.00 97.56 86 GLU A C 1
ATOM 623 O O . GLU A 1 86 ? 9.246 9.119 -9.891 1.00 97.56 86 GLU A O 1
ATOM 628 N N . GLU A 1 87 ? 10.023 8.103 -11.739 1.00 98.00 87 GLU A N 1
ATOM 629 C CA . GLU A 1 87 ? 8.828 8.342 -12.554 1.00 98.00 87 GLU A CA 1
ATOM 630 C C . GLU A 1 87 ? 7.605 7.605 -12.007 1.00 98.00 87 GLU A C 1
ATOM 632 O O . GLU A 1 87 ? 6.543 8.214 -11.888 1.00 98.00 87 GLU A O 1
ATOM 637 N N . LEU A 1 88 ? 7.755 6.341 -11.592 1.00 97.50 88 LEU A N 1
ATOM 638 C CA . LEU A 1 88 ? 6.676 5.582 -10.954 1.00 97.50 88 LEU A CA 1
ATOM 639 C C . LEU A 1 88 ? 6.141 6.302 -9.709 1.00 97.50 88 LEU A C 1
ATOM 641 O O . LEU A 1 88 ? 4.931 6.458 -9.565 1.00 97.50 88 LEU A O 1
ATOM 645 N N . ILE A 1 89 ? 7.032 6.741 -8.813 1.00 96.25 89 ILE A N 1
ATOM 646 C CA . ILE A 1 89 ? 6.633 7.451 -7.589 1.00 96.25 89 ILE A CA 1
ATOM 647 C C . ILE A 1 89 ? 5.934 8.763 -7.937 1.00 96.25 89 ILE A C 1
ATOM 649 O O . ILE A 1 89 ? 4.881 9.054 -7.378 1.00 96.25 89 ILE A O 1
ATOM 653 N N . LYS A 1 90 ? 6.506 9.553 -8.853 1.00 98.00 90 LYS A N 1
ATOM 654 C CA . LYS A 1 90 ? 5.932 10.842 -9.265 1.00 98.00 90 LYS A CA 1
ATOM 655 C C . LYS A 1 90 ? 4.539 10.665 -9.865 1.00 98.00 90 LYS A C 1
ATOM 657 O O . LYS A 1 90 ? 3.648 11.417 -9.493 1.00 98.00 90 LYS A O 1
ATOM 662 N N . GLY A 1 91 ? 4.357 9.673 -10.739 1.00 98.12 91 GLY A N 1
ATOM 663 C CA . GLY A 1 91 ? 3.066 9.363 -11.353 1.00 98.12 91 GLY A CA 1
ATOM 664 C C . GLY A 1 91 ? 2.018 8.995 -10.310 1.00 98.12 91 GLY A C 1
ATOM 665 O O . GLY A 1 91 ? 0.999 9.664 -10.209 1.00 98.12 91 GLY A O 1
ATOM 666 N N . ILE A 1 92 ? 2.324 8.022 -9.446 1.00 97.62 92 ILE A N 1
ATOM 667 C CA . ILE A 1 92 ? 1.396 7.589 -8.390 1.00 97.62 92 ILE A CA 1
ATOM 668 C C . ILE A 1 92 ? 1.031 8.738 -7.445 1.00 97.62 92 ILE A C 1
ATOM 670 O O . ILE A 1 92 ? -0.126 8.860 -7.058 1.00 97.62 92 ILE A O 1
ATOM 674 N N . LEU A 1 93 ? 1.997 9.577 -7.054 1.00 97.19 93 LEU A N 1
ATOM 675 C CA . LEU A 1 93 ? 1.723 10.721 -6.182 1.00 97.19 93 LEU A CA 1
ATOM 676 C C . LEU A 1 93 ? 0.860 11.784 -6.873 1.00 97.19 93 LEU A C 1
ATOM 678 O O . LEU A 1 93 ? -0.003 12.359 -6.217 1.00 97.19 93 LEU A O 1
ATOM 682 N N . ALA A 1 94 ? 1.072 12.032 -8.167 1.00 98.50 94 ALA A N 1
ATOM 683 C CA . ALA A 1 94 ? 0.252 12.963 -8.940 1.00 98.50 94 ALA A CA 1
ATOM 684 C C . ALA A 1 94 ? -1.190 12.456 -9.090 1.00 98.50 94 ALA A C 1
ATOM 686 O O . ALA A 1 94 ? -2.132 13.201 -8.822 1.00 98.50 94 ALA A O 1
ATOM 687 N N . ASP A 1 95 ? -1.361 11.180 -9.441 1.00 98.38 95 ASP A N 1
ATOM 688 C CA . ASP A 1 95 ? -2.680 10.557 -9.581 1.00 98.38 95 ASP A CA 1
ATOM 689 C C . ASP A 1 95 ? -3.419 10.514 -8.231 1.00 98.38 95 ASP A C 1
ATOM 691 O O . ASP A 1 95 ? -4.627 10.764 -8.163 1.00 98.38 95 ASP A O 1
ATOM 695 N N . LEU A 1 96 ? -2.691 10.255 -7.136 1.00 97.94 96 LEU A N 1
ATOM 696 C CA . LEU A 1 96 ? -3.222 10.281 -5.772 1.00 97.94 96 LEU A CA 1
ATOM 697 C C . LEU A 1 96 ? -3.702 11.672 -5.364 1.00 97.94 96 LEU A C 1
ATOM 699 O O . LEU A 1 96 ? -4.819 11.785 -4.867 1.00 97.94 96 LEU A O 1
ATOM 703 N N . ASP A 1 97 ? -2.898 12.712 -5.592 1.00 97.94 97 ASP A N 1
ATOM 704 C CA . ASP A 1 97 ? -3.274 14.100 -5.299 1.00 97.94 97 ASP A CA 1
ATOM 705 C C . ASP A 1 97 ? -4.527 14.511 -6.086 1.00 97.94 97 ASP A C 1
ATOM 707 O O . ASP A 1 97 ? -5.502 15.008 -5.516 1.00 97.94 97 ASP A O 1
ATOM 711 N N . GLN A 1 98 ? -4.559 14.190 -7.384 1.00 98.38 98 GLN A N 1
ATOM 712 C CA . GLN A 1 98 ? -5.716 14.452 -8.234 1.00 98.38 98 GLN A CA 1
ATOM 713 C C . GLN A 1 98 ? -6.971 13.724 -7.736 1.00 98.38 98 GLN A C 1
ATOM 715 O O . GLN A 1 98 ? -8.035 14.334 -7.634 1.00 98.38 98 GLN A O 1
ATOM 720 N N . SER A 1 99 ? -6.866 12.432 -7.425 1.00 98.12 99 SER A N 1
ATOM 721 C CA . SER A 1 99 ? -8.012 11.627 -6.990 1.00 98.12 99 SER A CA 1
ATOM 722 C C . SER A 1 99 ? -8.519 12.044 -5.615 1.00 98.12 99 SER A C 1
ATOM 724 O O . SER A 1 99 ? -9.727 12.101 -5.407 1.00 98.12 99 SER A O 1
ATOM 726 N N . MET A 1 100 ? -7.622 12.391 -4.688 1.00 96.88 100 MET A N 1
ATOM 727 C CA . MET A 1 100 ? -8.003 12.930 -3.382 1.00 96.88 100 MET A CA 1
ATOM 728 C C . MET A 1 100 ? -8.702 14.286 -3.493 1.00 96.88 100 MET A C 1
ATOM 730 O O . MET A 1 100 ? -9.608 14.549 -2.712 1.00 96.88 100 MET A O 1
ATOM 734 N N . GLY A 1 101 ? -8.339 15.122 -4.471 1.00 97.12 101 GLY A N 1
ATOM 735 C CA . GLY A 1 101 ? -9.033 16.384 -4.741 1.00 97.12 101 GLY A CA 1
ATOM 736 C C . GLY A 1 101 ? -10.463 16.228 -5.281 1.00 97.12 101 GLY A C 1
ATOM 737 O O . GLY A 1 101 ? -11.202 17.212 -5.323 1.00 97.12 101 GLY A O 1
ATOM 738 N N . LEU A 1 102 ? -10.854 15.021 -5.707 1.00 96.69 102 LEU A N 1
ATOM 739 C CA . LEU A 1 102 ? -12.187 14.705 -6.235 1.00 96.69 102 LEU A CA 1
ATOM 740 C C . LEU A 1 102 ? -13.095 13.968 -5.232 1.00 96.69 102 LEU A C 1
ATOM 742 O O . LEU A 1 102 ? -14.265 13.745 -5.550 1.00 96.69 102 LEU A O 1
ATOM 746 N N . LEU A 1 103 ? -12.567 13.568 -4.070 1.00 90.31 103 LEU A N 1
ATOM 747 C CA . LEU A 1 103 ? -13.308 12.924 -2.975 1.00 90.31 103 LEU A CA 1
ATOM 748 C C . LEU A 1 103 ? -13.889 13.960 -2.009 1.00 90.31 103 LEU A C 1
ATOM 750 O O . LEU A 1 103 ? -15.022 13.717 -1.534 1.00 90.31 103 LEU A O 1
#

Secondary structure (DSSP, 8-state):
--EEEE-STTTTSSTTPPPHHHHHHHHHHHHHSTT-TT-S--EEEEESS--SHHHHHHHHHTT-SEEE--HHHHHHHHHHHHHHHHHHHHHHHHHHHHHHTT-

Radius of gyration: 15.24 Å; chains: 1; bounding box: 30×37×44 Å

Organism: Viridothelium virens (NCBI:txid1048519)

Sequence (103 aa):
MDGIVVSNHGGRQVDGAIGSLDMLPEVVDCVKGPKTMRGDGLLVLFDGGVRTEVDIIKVLCLGAQGVLMGRPWVYSFGTAGKEGMEELIKGILADLDQSMGLL